Protein AF-A0A4P9W7S7-F1 (afdb_monomer_lite)

Foldseek 3Di:
DWDKDKDKAQDDFPPWKFKAWPQHPRPRPWTFDDDPRMTMTIDTDDPPDDTGMWIQGPNRTD

pLDDT: mean 82.61, std 5.11, range [65.56, 89.12]

Organism: NCBI:txid388810

Radius of gyration: 11.59 Å; chains: 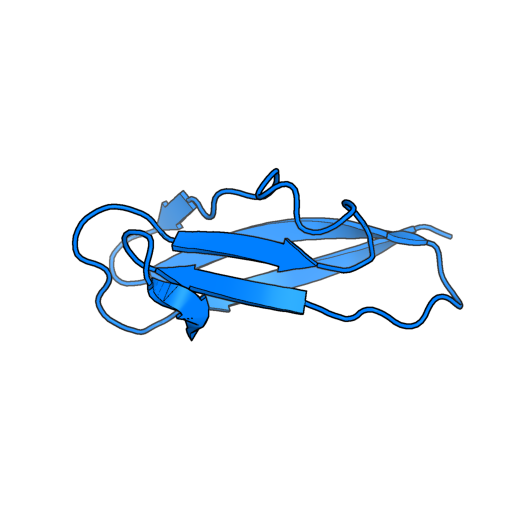1; bounding box: 32×18×30 Å

Secondary structure (DSSP, 8-state):
-EEEEEEEE-S--SS-EEEEEGGGTT---EEPEEETTEEEEEEEEETTS---EEEEETTEE-

Structure (mmCIF, N/CA/C/O backbone):
data_AF-A0A4P9W7S7-F1
#
_entry.id   AF-A0A4P9W7S7-F1
#
loop_
_atom_site.group_PDB
_atom_site.id
_atom_site.type_symbol
_atom_site.label_atom_id
_atom_site.label_alt_id
_atom_site.label_comp_id
_atom_site.label_asym_id
_atom_site.label_entity_id
_atom_site.label_seq_id
_atom_site.pdbx_PDB_ins_code
_atom_site.Cartn_x
_atom_site.Cartn_y
_atom_site.Cartn_z
_atom_site.occupancy
_atom_site.B_iso_or_equiv
_atom_site.auth_seq_id
_atom_site.auth_comp_id
_atom_site.auth_asym_id
_atom_site.auth_atom_id
_atom_site.pdbx_PDB_model_num
ATOM 1 N N . MET A 1 1 ? 17.839 -2.437 -10.586 1.00 75.94 1 MET A N 1
ATOM 2 C CA . MET A 1 1 ? 17.850 -2.595 -9.111 1.00 75.94 1 MET A CA 1
ATOM 3 C C . MET A 1 1 ? 16.403 -2.542 -8.661 1.00 75.94 1 MET A C 1
ATOM 5 O O . MET A 1 1 ? 15.696 -1.713 -9.223 1.00 75.94 1 MET A O 1
ATOM 9 N N . PRO A 1 2 ? 15.944 -3.403 -7.740 1.00 81.31 2 PRO A N 1
ATOM 10 C CA . PRO A 1 2 ? 14.575 -3.321 -7.251 1.00 81.31 2 PRO A CA 1
ATOM 11 C C .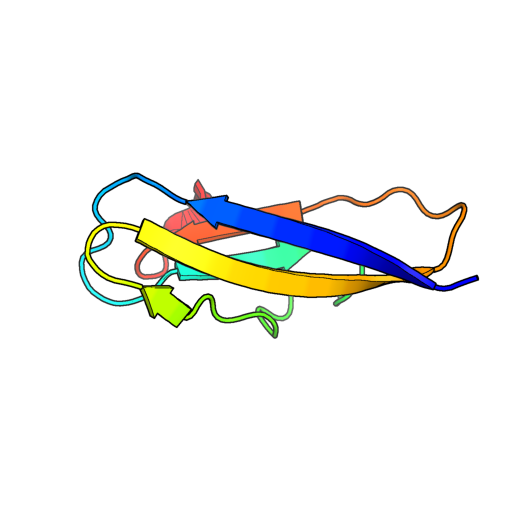 PRO A 1 2 ? 14.352 -1.984 -6.537 1.00 81.31 2 PRO A C 1
ATOM 13 O O . PRO A 1 2 ? 15.170 -1.569 -5.713 1.00 81.31 2 PRO A O 1
ATOM 16 N N . ILE A 1 3 ? 13.267 -1.296 -6.884 1.00 85.50 3 ILE A N 1
ATOM 17 C CA . ILE A 1 3 ? 12.823 -0.074 -6.221 1.00 85.50 3 ILE A CA 1
ATOM 18 C C . ILE A 1 3 ? 11.751 -0.433 -5.182 1.00 85.50 3 ILE A C 1
ATOM 20 O O . ILE A 1 3 ? 10.701 -0.972 -5.541 1.00 85.50 3 ILE A O 1
ATOM 24 N N . PRO A 1 4 ? 11.977 -0.166 -3.885 1.00 86.81 4 PRO A N 1
ATOM 25 C CA . PRO A 1 4 ? 10.938 -0.344 -2.884 1.00 86.81 4 PRO A CA 1
ATOM 26 C C . PRO A 1 4 ? 9.915 0.784 -3.025 1.00 86.81 4 PRO A C 1
ATOM 28 O O . PRO A 1 4 ? 10.234 1.961 -2.857 1.00 86.81 4 PRO A O 1
ATOM 31 N N . VAL A 1 5 ? 8.671 0.427 -3.314 1.00 86.31 5 VAL A N 1
ATOM 32 C CA . VAL A 1 5 ? 7.548 1.361 -3.381 1.00 86.31 5 VAL A CA 1
ATOM 33 C C . VAL A 1 5 ? 6.626 1.091 -2.203 1.00 86.31 5 VAL A C 1
ATOM 35 O O . VAL A 1 5 ? 6.155 -0.028 -1.983 1.00 86.31 5 VAL A O 1
ATOM 38 N N . SER A 1 6 ? 6.377 2.141 -1.429 1.00 88.12 6 SER A N 1
ATOM 39 C CA . SER A 1 6 ? 5.488 2.122 -0.277 1.00 88.12 6 SER A CA 1
ATOM 40 C C . SER A 1 6 ? 4.114 2.670 -0.655 1.00 88.12 6 SER A C 1
ATOM 42 O O . SER A 1 6 ? 3.953 3.822 -1.058 1.00 88.12 6 SER A O 1
ATOM 44 N N . PHE A 1 7 ? 3.095 1.836 -0.493 1.00 87.06 7 PHE A N 1
ATOM 45 C CA . PHE A 1 7 ? 1.701 2.216 -0.639 1.00 87.06 7 PHE A CA 1
ATOM 46 C C . PHE A 1 7 ? 1.135 2.542 0.737 1.00 87.06 7 PHE A C 1
ATOM 48 O O . PHE A 1 7 ? 1.243 1.749 1.674 1.00 87.06 7 PHE A O 1
ATOM 55 N N . SER A 1 8 ? 0.518 3.715 0.859 1.00 85.31 8 SER A N 1
ATOM 56 C CA . SER A 1 8 ? -0.194 4.110 2.070 1.00 85.31 8 SER A CA 1
ATOM 57 C C . SER A 1 8 ? -1.601 4.568 1.720 1.00 85.31 8 SER A C 1
ATOM 59 O O . SER A 1 8 ? -1.811 5.397 0.836 1.00 85.31 8 SER A O 1
ATOM 61 N N . TRP A 1 9 ? -2.580 4.015 2.420 1.00 85.00 9 TRP A N 1
ATOM 62 C CA . TRP A 1 9 ? -3.987 4.319 2.241 1.00 85.00 9 TRP A CA 1
ATOM 63 C C . TRP A 1 9 ? -4.557 4.799 3.572 1.00 85.00 9 TRP A C 1
ATOM 65 O O . TRP A 1 9 ? -4.695 4.040 4.527 1.00 85.00 9 TRP A O 1
ATOM 75 N N . SE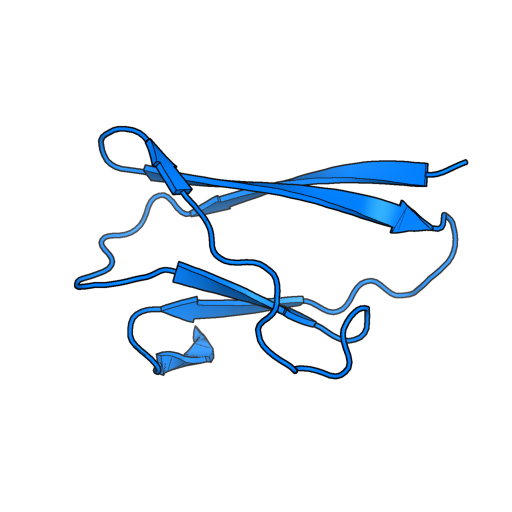R A 1 10 ? -4.843 6.099 3.649 1.00 83.38 10 SER A N 1
ATOM 76 C CA . SER A 1 10 ? -5.305 6.762 4.881 1.00 83.38 10 SER A CA 1
ATOM 77 C C . SER A 1 10 ? -6.831 6.894 4.977 1.00 83.38 10 SER A C 1
ATOM 79 O O . SER A 1 10 ? -7.319 7.608 5.845 1.00 83.38 10 SER A O 1
ATOM 81 N N . HIS A 1 11 ? -7.588 6.262 4.076 1.00 78.88 11 HIS A N 1
ATOM 82 C CA . HIS A 1 11 ? -9.051 6.295 4.110 1.00 78.88 11 HIS A CA 1
ATOM 83 C C . HIS A 1 11 ? -9.619 5.096 4.882 1.00 78.88 11 HIS A C 1
ATOM 85 O O . HIS A 1 11 ? -9.003 4.024 4.884 1.00 78.88 11 HIS A O 1
ATOM 91 N N . PRO A 1 12 ? -10.812 5.244 5.487 1.00 72.31 12 PRO A N 1
ATOM 92 C CA . PRO A 1 12 ? -11.492 4.139 6.146 1.00 72.31 12 PRO A CA 1
ATOM 93 C C . PRO A 1 12 ? -11.795 3.026 5.135 1.00 72.31 12 PRO A C 1
ATOM 95 O O . PRO A 1 12 ? -12.470 3.248 4.129 1.00 72.31 12 PRO A O 1
ATOM 98 N N . ALA A 1 13 ? -11.276 1.836 5.424 1.00 73.75 13 ALA A N 1
ATOM 99 C CA . ALA A 1 13 ? -11.659 0.573 4.803 1.00 73.75 13 ALA A CA 1
ATOM 100 C C . ALA A 1 13 ? -12.379 -0.262 5.863 1.00 73.75 13 ALA A C 1
ATOM 102 O O . ALA A 1 13 ? -11.965 -0.251 7.028 1.00 73.75 13 ALA A O 1
ATOM 103 N N . GLN A 1 14 ? -13.458 -0.933 5.482 1.00 65.56 14 GLN A N 1
ATOM 104 C CA . GLN A 1 14 ? -14.301 -1.701 6.396 1.00 65.56 14 GLN A CA 1
ATOM 105 C C . GLN A 1 14 ? -13.652 -3.027 6.805 1.00 65.56 14 GLN A C 1
ATOM 107 O O . GLN A 1 14 ? -13.831 -3.459 7.940 1.00 65.56 14 GLN A O 1
ATOM 112 N N . GLU A 1 15 ? -12.873 -3.643 5.923 1.00 73.25 15 GLU A N 1
ATOM 113 C CA . GLU A 1 15 ? -12.464 -5.041 6.025 1.00 73.25 15 GLU A CA 1
ATOM 114 C C . GLU A 1 15 ? -11.019 -5.254 5.560 1.00 73.25 15 GLU A C 1
ATOM 116 O O . GLU A 1 15 ? -10.190 -5.732 6.333 1.00 73.25 15 GLU A O 1
ATOM 121 N N . SER A 1 16 ? -10.675 -4.865 4.328 1.00 80.25 16 SER A N 1
ATOM 122 C CA . SER A 1 16 ? -9.319 -5.059 3.790 1.00 80.25 16 SER A CA 1
ATOM 123 C C . SER A 1 16 ? -8.995 -4.107 2.640 1.00 80.25 16 SER A C 1
ATOM 125 O O . SER A 1 16 ? -9.862 -3.750 1.842 1.00 80.25 16 SER A O 1
ATOM 127 N N . VAL A 1 17 ? -7.727 -3.700 2.537 1.00 86.56 17 VAL A N 1
ATOM 128 C CA . VAL A 1 17 ? -7.216 -2.955 1.379 1.00 86.56 17 VAL A CA 1
ATOM 129 C C . VAL A 1 17 ? -6.172 -3.800 0.683 1.00 86.56 17 VAL A C 1
ATOM 131 O O . VAL A 1 17 ? -5.206 -4.228 1.303 1.00 86.56 17 VAL A O 1
ATOM 134 N N . ILE A 1 18 ? -6.353 -4.024 -0.611 1.00 87.62 18 ILE A N 1
ATOM 135 C CA . ILE A 1 18 ? -5.439 -4.802 -1.434 1.00 87.62 18 ILE A CA 1
ATOM 136 C C . ILE A 1 18 ? -4.976 -3.933 -2.591 1.00 87.62 18 ILE A C 1
ATOM 138 O O . ILE A 1 18 ? -5.789 -3.355 -3.309 1.00 87.62 18 ILE A O 1
ATOM 142 N N . VAL A 1 19 ? -3.669 -3.839 -2.792 1.00 87.19 19 VAL A N 1
ATOM 143 C CA . VAL A 1 19 ? -3.096 -3.221 -3.984 1.00 87.19 19 VAL A CA 1
ATOM 144 C C . VAL A 1 19 ? -2.934 -4.299 -5.036 1.00 87.19 19 VAL A C 1
ATOM 146 O O . VAL A 1 19 ? -2.404 -5.384 -4.797 1.00 87.19 19 VAL A O 1
ATOM 149 N N . THR A 1 20 ? -3.408 -4.002 -6.231 1.00 86.88 20 THR A N 1
ATOM 150 C CA . THR A 1 20 ? -3.226 -4.870 -7.382 1.00 86.88 20 THR A CA 1
ATOM 151 C C . THR A 1 20 ? -2.818 -4.046 -8.581 1.00 86.88 20 THR A C 1
ATOM 153 O O . THR A 1 20 ? -3.059 -2.842 -8.611 1.00 86.88 20 THR A O 1
ATOM 156 N N . GLY A 1 21 ? -2.181 -4.661 -9.564 1.00 85.94 21 GLY A N 1
ATOM 157 C CA . GLY A 1 21 ? -1.653 -3.916 -10.686 1.00 85.94 21 GLY A CA 1
ATOM 158 C C . GLY A 1 21 ? -1.112 -4.801 -11.785 1.00 85.94 21 GLY A C 1
ATOM 159 O O . GLY A 1 21 ? -1.196 -6.026 -11.713 1.00 85.94 21 GLY A O 1
ATOM 160 N N . ASN A 1 22 ? -0.525 -4.156 -12.786 1.00 83.62 22 ASN A N 1
ATOM 161 C CA . ASN A 1 22 ? 0.075 -4.822 -13.940 1.00 83.62 22 ASN A CA 1
ATOM 162 C C . ASN A 1 22 ? 1.272 -5.708 -13.553 1.00 83.62 22 ASN A C 1
ATOM 164 O O . ASN A 1 22 ? 1.519 -6.729 -14.175 1.00 83.62 22 ASN A O 1
ATOM 168 N N . PHE A 1 23 ? 1.959 -5.364 -12.463 1.00 80.19 23 PHE A N 1
ATOM 169 C CA . PHE A 1 23 ? 3.055 -6.149 -11.885 1.00 80.19 23 PHE A CA 1
ATOM 170 C C . PHE A 1 23 ? 2.636 -7.533 -11.355 1.00 80.19 23 PHE A C 1
ATOM 172 O O . PHE A 1 23 ? 3.483 -8.335 -10.972 1.00 80.19 23 PHE A O 1
ATOM 179 N N . ASP A 1 24 ? 1.333 -7.782 -11.251 1.00 72.75 24 ASP A N 1
ATOM 180 C CA . ASP A 1 24 ? 0.756 -8.975 -10.642 1.00 72.75 24 ASP A CA 1
ATOM 181 C C . ASP A 1 24 ? -0.458 -9.490 -11.422 1.00 72.75 24 ASP A C 1
ATOM 183 O O . ASP A 1 24 ? -1.304 -10.186 -10.870 1.00 72.75 24 ASP A O 1
ATOM 187 N N . ASP A 1 25 ? -0.597 -9.074 -12.682 1.00 80.75 25 ASP A N 1
ATOM 188 C CA . ASP A 1 25 ? -1.717 -9.454 -13.550 1.00 80.75 25 ASP A CA 1
ATOM 189 C C . ASP A 1 25 ? -3.104 -9.198 -12.915 1.00 80.75 25 ASP A C 1
ATOM 191 O O . ASP A 1 25 ? -4.057 -9.957 -13.072 1.00 80.75 25 ASP A O 1
ATOM 195 N N . TRP A 1 26 ? -3.228 -8.122 -12.130 1.00 83.25 26 TRP A N 1
ATOM 196 C CA . TRP A 1 26 ? -4.459 -7.771 -11.406 1.00 83.25 26 TRP A CA 1
ATOM 197 C C . TRP A 1 26 ? -4.962 -8.860 -10.423 1.00 83.25 26 TRP A C 1
ATOM 199 O O . TRP A 1 26 ? -6.146 -8.881 -10.041 1.00 83.25 26 TRP A O 1
ATOM 209 N N . SER A 1 27 ? -4.062 -9.741 -9.962 1.00 81.50 27 SER A N 1
ATOM 210 C CA . SER A 1 27 ? -4.390 -10.922 -9.149 1.00 81.50 27 SER A CA 1
ATOM 211 C C . SER A 1 27 ? -4.623 -10.650 -7.655 1.00 81.50 27 SER A C 1
ATOM 213 O O . SER A 1 27 ? -5.004 -11.554 -6.916 1.00 81.50 27 SER A O 1
ATOM 215 N N . LYS A 1 28 ? -4.520 -9.386 -7.214 1.00 81.12 28 LYS A N 1
ATOM 216 C CA . LYS A 1 28 ? -4.728 -8.939 -5.818 1.00 81.12 28 LYS A CA 1
ATOM 217 C C . LYS A 1 28 ? -3.750 -9.579 -4.826 1.00 81.12 28 LYS A C 1
ATOM 219 O O . LYS A 1 28 ? -4.141 -9.927 -3.716 1.00 81.12 28 LYS A O 1
ATOM 224 N N . SER A 1 29 ? -2.473 -9.699 -5.189 1.00 78.38 29 SER A N 1
ATOM 225 C CA . SER A 1 29 ? -1.488 -10.337 -4.307 1.00 78.38 29 SER A CA 1
ATOM 226 C C . SER A 1 29 ? -0.871 -9.442 -3.233 1.00 78.38 29 SER A C 1
ATOM 228 O O . SER A 1 29 ? -0.116 -9.960 -2.412 1.00 78.38 29 SER A O 1
ATOM 230 N N . LEU A 1 30 ? -1.136 -8.127 -3.216 1.00 83.62 30 LEU A N 1
ATOM 231 C CA . LEU A 1 30 ? -0.541 -7.222 -2.227 1.00 83.62 30 LEU A CA 1
ATOM 232 C C . LEU A 1 30 ? -1.568 -6.696 -1.211 1.00 83.62 30 LEU A C 1
ATOM 234 O O . LEU A 1 30 ? -2.021 -5.554 -1.333 1.00 83.62 30 LEU A O 1
ATOM 238 N N . PRO A 1 31 ? -1.964 -7.494 -0.207 1.00 85.50 31 PRO A N 1
ATOM 239 C CA . PRO A 1 31 ? -2.758 -6.982 0.899 1.00 85.50 31 PRO A CA 1
ATOM 240 C C . PRO A 1 31 ? -1.947 -5.936 1.675 1.00 85.50 31 PRO A C 1
ATOM 242 O O . PRO A 1 31 ? -0.771 -6.137 1.972 1.00 85.50 31 PRO A O 1
ATOM 245 N N . LEU A 1 32 ? -2.572 -4.804 1.986 1.00 87.44 32 LEU A N 1
ATOM 246 C CA . LEU A 1 32 ? -2.014 -3.819 2.902 1.00 87.44 32 LEU A CA 1
ATOM 247 C C . LEU A 1 32 ? -2.270 -4.269 4.339 1.00 87.44 32 LEU A C 1
ATOM 249 O O . LEU A 1 32 ? -3.328 -4.813 4.659 1.00 87.44 32 LEU A O 1
ATOM 253 N N . GLU A 1 33 ? -1.330 -3.964 5.222 1.00 86.69 33 GLU A N 1
ATOM 254 C CA . GLU A 1 33 ? -1.491 -4.172 6.654 1.00 86.69 33 GLU A CA 1
ATOM 255 C C . GLU A 1 33 ? -2.084 -2.926 7.306 1.00 86.69 33 GLU A C 1
ATOM 257 O O . GLU A 1 33 ? -1.690 -1.791 7.023 1.00 86.69 33 GLU A O 1
ATOM 262 N N . LYS A 1 34 ? -3.048 -3.127 8.204 1.00 86.00 34 LYS A N 1
ATOM 263 C CA . LYS A 1 34 ? -3.647 -2.034 8.966 1.00 86.00 34 LYS A CA 1
ATOM 264 C C . LYS A 1 34 ? -2.708 -1.619 10.095 1.00 86.00 34 LYS A C 1
ATOM 266 O O . LYS A 1 34 ? -2.562 -2.324 11.090 1.00 86.00 34 LYS A O 1
ATOM 271 N N . VAL A 1 35 ? -2.124 -0.436 9.967 1.00 86.94 35 VAL A N 1
ATOM 272 C CA . VAL A 1 35 ? -1.257 0.194 10.961 1.00 86.94 35 VAL A CA 1
ATOM 273 C C . VAL A 1 35 ? -2.001 1.382 11.574 1.00 86.94 35 VAL A C 1
ATOM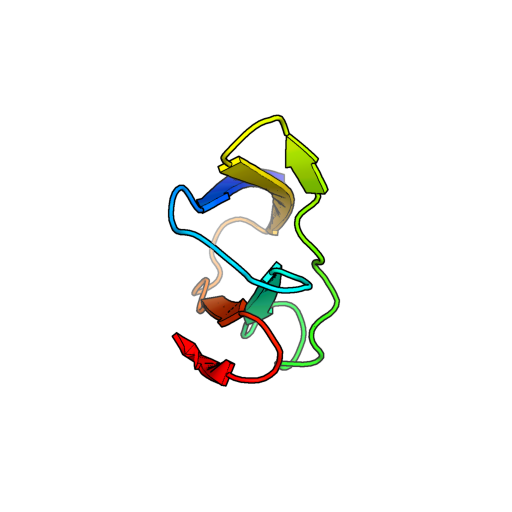 275 O O . VAL A 1 35 ? -2.024 2.491 11.034 1.00 86.94 35 VAL A O 1
ATOM 278 N N . GLY A 1 36 ? -2.655 1.137 12.712 1.00 84.19 36 GLY A N 1
ATOM 279 C CA . GLY A 1 36 ? -3.490 2.128 13.396 1.00 84.19 36 GLY A CA 1
ATOM 280 C C . GLY A 1 36 ? -4.741 2.480 12.585 1.00 84.19 36 GLY A C 1
ATOM 281 O O . GLY A 1 36 ? -5.639 1.653 12.426 1.00 84.19 36 GLY A O 1
ATOM 282 N N . GLU A 1 37 ? -4.790 3.709 12.068 1.00 83.25 37 GLU A N 1
ATOM 283 C CA . GLU A 1 37 ? -5.888 4.225 11.230 1.00 83.25 37 GLU A CA 1
ATOM 284 C C . GLU A 1 37 ? -5.576 4.195 9.726 1.00 83.25 37 GLU A C 1
ATOM 286 O O . GLU A 1 37 ? -6.398 4.606 8.909 1.00 83.25 37 GLU A O 1
ATOM 291 N N . LYS A 1 38 ? -4.385 3.726 9.341 1.00 86.31 38 LYS A N 1
ATOM 292 C CA . LYS A 1 38 ? -3.922 3.707 7.951 1.00 86.31 38 LYS A CA 1
ATOM 293 C C . LYS A 1 38 ? -3.593 2.291 7.521 1.00 86.31 38 LYS A C 1
ATOM 295 O O . LYS A 1 38 ? -3.270 1.439 8.339 1.00 86.31 38 LYS A O 1
ATOM 300 N N . TRP A 1 39 ? -3.633 2.059 6.224 1.00 89.12 39 TRP A N 1
ATOM 301 C CA . TRP A 1 39 ? -3.212 0.813 5.605 1.00 89.12 39 TRP A CA 1
ATOM 302 C C . TRP A 1 39 ? -1.880 1.040 4.907 1.00 89.12 39 TRP A C 1
ATOM 304 O O . TRP A 1 39 ? -1.739 2.006 4.156 1.00 89.12 39 TRP A O 1
ATOM 314 N N . VAL A 1 40 ? -0.896 0.194 5.183 1.00 88.50 40 VAL A N 1
ATOM 315 C CA . VAL A 1 40 ? 0.475 0.343 4.691 1.00 88.50 40 VAL A CA 1
ATOM 316 C C . VAL A 1 40 ? 0.951 -0.982 4.116 1.00 88.50 40 VAL A C 1
ATOM 318 O O . VAL A 1 40 ? 0.695 -2.040 4.677 1.00 88.50 40 VAL A O 1
ATOM 321 N N . GLY A 1 41 ? 1.647 -0.924 2.989 1.00 88.31 41 GLY A N 1
ATOM 322 C CA . GLY A 1 41 ? 2.235 -2.091 2.348 1.00 88.31 41 GLY A CA 1
ATOM 323 C C . GLY A 1 41 ? 3.390 -1.666 1.464 1.00 88.31 41 GLY A C 1
ATOM 324 O O . GLY A 1 41 ? 3.374 -0.585 0.876 1.00 88.31 41 GLY A O 1
ATOM 325 N N . VAL A 1 42 ? 4.419 -2.499 1.404 1.00 87.75 42 VAL A N 1
ATOM 326 C CA . VAL A 1 42 ? 5.639 -2.223 0.647 1.00 87.75 42 VAL A CA 1
ATOM 327 C C . VAL A 1 42 ? 5.842 -3.361 -0.337 1.00 87.75 42 VAL A C 1
ATOM 329 O O . VAL A 1 42 ? 5.741 -4.527 0.041 1.00 87.75 42 VAL A O 1
ATOM 332 N N . ARG A 1 43 ? 6.121 -3.025 -1.597 1.00 85.06 43 ARG A N 1
ATOM 333 C CA . ARG A 1 43 ? 6.551 -3.998 -2.605 1.00 85.06 43 ARG A CA 1
ATOM 334 C C . ARG A 1 43 ? 7.783 -3.481 -3.316 1.00 85.06 43 ARG A C 1
ATOM 336 O O . ARG A 1 43 ? 7.907 -2.286 -3.569 1.00 85.06 43 ARG A O 1
ATOM 343 N N . GLU A 1 44 ? 8.662 -4.399 -3.662 1.00 85.00 44 GLU A N 1
ATOM 344 C CA . GLU A 1 44 ? 9.779 -4.129 -4.549 1.00 85.00 44 GLU A CA 1
ATOM 345 C C . GLU A 1 44 ? 9.330 -4.328 -6.000 1.00 85.00 44 GLU A C 1
ATOM 347 O O . GLU A 1 44 ? 8.684 -5.329 -6.322 1.00 85.00 44 GLU A O 1
ATOM 352 N N . PHE A 1 45 ? 9.646 -3.361 -6.859 1.00 82.19 45 PHE A N 1
ATOM 353 C CA . PHE A 1 45 ? 9.390 -3.423 -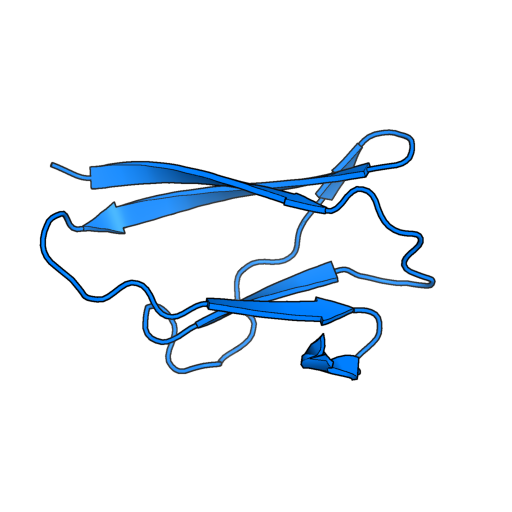8.297 1.00 82.19 45 PHE A CA 1
ATOM 354 C C . PHE A 1 45 ? 10.689 -3.350 -9.083 1.00 82.19 45 PHE A C 1
ATOM 356 O O . PHE A 1 45 ? 11.646 -2.712 -8.648 1.00 82.19 45 PHE A O 1
ATOM 363 N N . ASP A 1 46 ? 10.713 -3.967 -10.259 1.00 83.31 46 ASP A N 1
ATOM 364 C CA . ASP A 1 46 ? 11.819 -3.798 -11.189 1.00 83.31 46 ASP A CA 1
ATOM 365 C C . ASP A 1 46 ? 11.808 -2.397 -11.812 1.00 83.31 46 ASP A C 1
ATOM 367 O O . ASP A 1 46 ? 10.774 -1.862 -12.218 1.00 83.31 46 ASP A O 1
ATOM 371 N N . ASP A 1 47 ? 12.995 -1.801 -11.871 1.00 76.31 47 ASP A N 1
ATOM 372 C CA . ASP A 1 47 ? 13.233 -0.502 -12.492 1.00 76.31 47 ASP A CA 1
ATOM 373 C C . ASP A 1 47 ? 12.923 -0.546 -14.002 1.00 76.31 47 ASP A C 1
ATOM 375 O O . ASP A 1 47 ? 13.352 -1.459 -14.709 1.00 76.31 47 ASP A O 1
ATOM 379 N N . GLY A 1 48 ? 12.177 0.448 -14.496 1.00 72.94 48 GLY A N 1
ATOM 380 C CA . GLY A 1 48 ? 11.892 0.626 -15.926 1.00 72.94 48 GLY A CA 1
ATOM 381 C C . GLY A 1 48 ? 10.568 0.053 -16.453 1.00 72.94 48 GLY A C 1
ATOM 382 O O . GLY A 1 48 ? 10.332 0.137 -17.657 1.00 72.94 48 GLY A O 1
ATOM 383 N N . GLN A 1 49 ? 9.690 -0.492 -15.603 1.00 73.00 49 GLN A N 1
ATOM 384 C CA . GLN A 1 49 ? 8.348 -0.934 -16.015 1.00 73.00 49 GLN A CA 1
ATOM 385 C C . GLN A 1 49 ? 7.260 0.095 -15.674 1.00 73.00 49 GLN A C 1
ATOM 387 O O . GLN A 1 49 ? 7.304 0.751 -14.632 1.00 73.00 49 GLN A O 1
ATOM 392 N N . GLU A 1 50 ? 6.248 0.217 -16.541 1.00 78.94 50 GLU A N 1
ATOM 393 C CA . GLU A 1 50 ? 5.048 1.010 -16.258 1.00 78.94 50 GLU A CA 1
ATOM 394 C C . GLU A 1 50 ? 4.264 0.379 -15.101 1.00 78.94 50 GLU A C 1
ATOM 396 O O . GLU A 1 50 ? 3.556 -0.625 -15.246 1.00 78.94 50 GLU A O 1
ATOM 401 N N . LEU A 1 51 ? 4.404 0.983 -13.922 1.00 78.62 51 LEU A N 1
ATOM 402 C CA . LEU A 1 51 ? 3.745 0.525 -12.712 1.00 78.62 51 LEU A CA 1
ATOM 403 C C . LEU A 1 51 ? 2.296 1.025 -12.663 1.00 78.62 51 LEU A C 1
ATOM 405 O O . LEU A 1 51 ? 1.987 2.054 -12.065 1.00 78.62 51 LEU A O 1
ATOM 409 N N . LEU A 1 52 ? 1.390 0.266 -13.275 1.00 84.56 52 LEU A N 1
ATOM 410 C CA . LEU A 1 52 ? -0.048 0.451 -13.087 1.00 84.56 52 LEU A CA 1
ATOM 411 C C . LEU A 1 52 ? -0.483 -0.272 -11.819 1.00 84.56 52 LEU A C 1
ATOM 413 O O . LEU A 1 52 ? -0.270 -1.477 -11.691 1.00 84.56 52 LEU A O 1
ATOM 417 N N . TYR A 1 53 ? -1.123 0.454 -10.909 1.00 85.06 53 TYR A N 1
ATOM 418 C CA . TYR A 1 53 ? -1.675 -0.088 -9.676 1.00 85.06 53 TYR A CA 1
ATOM 419 C C . TYR A 1 53 ? -3.059 0.500 -9.392 1.00 85.06 53 TYR A C 1
ATOM 421 O O . TYR A 1 53 ? -3.419 1.570 -9.887 1.00 85.06 53 TYR A O 1
ATOM 429 N N . LYS A 1 54 ? -3.843 -0.212 -8.587 1.00 86.56 54 LYS A N 1
ATOM 430 C CA . LYS A 1 54 ? -5.168 0.193 -8.129 1.00 86.56 54 LYS A CA 1
ATOM 431 C C . LYS A 1 54 ? -5.453 -0.381 -6.750 1.00 86.56 54 LYS A C 1
ATOM 433 O O . LYS A 1 54 ? -4.972 -1.467 -6.414 1.00 86.56 54 LYS A O 1
ATOM 438 N N . PHE A 1 55 ? -6.239 0.344 -5.963 1.00 87.06 55 PHE A N 1
ATOM 439 C CA . PHE A 1 55 ? -6.622 -0.090 -4.628 1.00 87.06 55 PHE A CA 1
ATOM 440 C C . PHE A 1 55 ? -7.969 -0.804 -4.697 1.00 87.06 55 PHE A C 1
ATOM 442 O O . PHE A 1 55 ? -8.942 -0.303 -5.254 1.00 87.06 55 PHE A O 1
ATOM 449 N N . VAL A 1 56 ? -8.038 -1.995 -4.126 1.00 86.31 56 VAL A N 1
ATOM 450 C CA . VAL A 1 56 ? -9.276 -2.736 -3.913 1.00 86.31 56 VAL A CA 1
ATOM 451 C C . VAL A 1 56 ? -9.563 -2.672 -2.424 1.00 86.31 56 VAL A C 1
ATOM 453 O O . VAL A 1 56 ? -8.879 -3.303 -1.626 1.00 86.31 56 VAL A O 1
ATOM 456 N N . VAL A 1 57 ? -10.542 -1.857 -2.057 1.00 87.88 57 VAL A N 1
ATOM 457 C CA . VAL A 1 57 ? -10.986 -1.634 -0.682 1.00 87.88 57 VAL A CA 1
ATOM 458 C C . VAL A 1 57 ? -12.293 -2.395 -0.501 1.00 87.88 57 VAL A C 1
ATOM 460 O O . VAL A 1 57 ? -13.271 -2.076 -1.170 1.00 87.88 57 VAL A O 1
ATOM 463 N N . ASP A 1 58 ? -12.317 -3.414 0.356 1.00 83.69 58 ASP A N 1
ATOM 464 C CA . ASP A 1 58 ? -13.519 -4.216 0.661 1.00 83.69 58 ASP A CA 1
ATOM 465 C C . ASP A 1 58 ? -14.152 -4.878 -0.574 1.00 83.69 58 ASP A C 1
ATOM 467 O O . ASP A 1 58 ? -15.369 -4.921 -0.743 1.00 83.69 58 ASP A O 1
ATOM 471 N N . GLY A 1 59 ? -13.313 -5.329 -1.510 1.00 80.44 59 GLY A N 1
ATOM 472 C CA . GLY A 1 59 ? -13.771 -5.871 -2.794 1.00 80.44 59 GLY A CA 1
ATOM 473 C C . GLY A 1 59 ? -14.242 -4.813 -3.803 1.00 80.44 59 GLY A C 1
ATOM 474 O O . GLY A 1 59 ? -14.584 -5.162 -4.934 1.00 80.44 59 GLY A O 1
ATOM 475 N N . VAL A 1 60 ? -14.208 -3.524 -3.447 1.00 81.62 60 VAL A N 1
ATOM 476 C CA . VAL A 1 60 ? -14.553 -2.394 -4.319 1.00 81.62 60 VAL A CA 1
ATOM 477 C C . VAL A 1 60 ? -13.290 -1.727 -4.852 1.00 81.62 60 VAL A C 1
ATOM 479 O O . VAL A 1 60 ? -12.379 -1.369 -4.114 1.00 81.62 60 VAL A O 1
ATOM 482 N N . TRP A 1 61 ? -13.247 -1.512 -6.160 1.00 80.75 61 TRP A N 1
ATOM 483 C CA . TRP A 1 61 ? -12.127 -0.863 -6.832 1.00 80.75 61 TRP A CA 1
ATOM 484 C C . TRP A 1 61 ? -12.184 0.659 -6.633 1.00 80.75 61 TRP A C 1
ATOM 486 O O . TRP A 1 61 ? -13.171 1.283 -7.028 1.00 80.75 61 TRP A O 1
ATOM 496 N N . ARG A 1 62 ? -11.131 1.253 -6.064 1.00 74.19 62 ARG A N 1
ATOM 497 C CA . ARG A 1 62 ? -10.969 2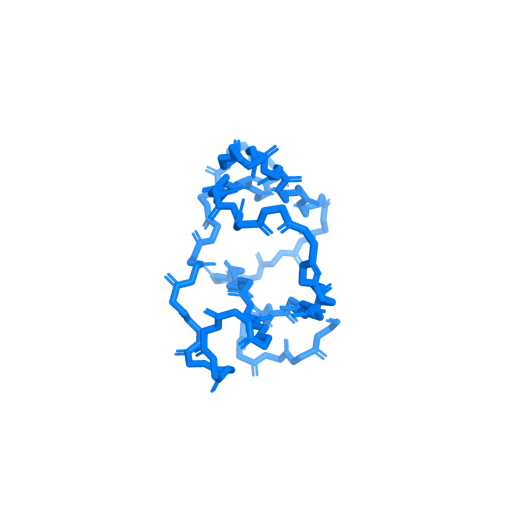.696 -5.831 1.00 74.19 62 ARG A CA 1
ATOM 498 C C . ARG A 1 62 ? -9.686 3.251 -6.440 1.00 74.19 62 ARG A C 1
ATOM 500 O O . ARG A 1 62 ? -8.727 2.477 -6.660 1.00 74.19 62 ARG A O 1
#

Sequence (62 aa):
MPIPVSFSWSHPAQESVIVTGNFDDWSKSLPLEKVGEKWVGVREFDDGQELLYKFVVDGVWR

InterPro domains:
  IPR013783 Immunoglobulin-like fold [G3DSA:2.60.40.10] (1-62)
  IPR014756 Immunoglobulin E-set [SSF81296] (6-62)
  IPR032640 AMP-activated protein kinase, glycogen-binding domain [PF16561] (3-62)
  IPR050827 CRP1/MDG1 DNA-binding & kinase subunit [PTHR10343] (3-62)